Protein AF-A0A962C3I7-F1 (afdb_monomer_lite)

Radius of gyration: 15.63 Å; chains: 1; bounding box: 41×28×43 Å

Structure (mmCIF, N/CA/C/O backbone):
data_AF-A0A962C3I7-F1
#
_entry.id   AF-A0A962C3I7-F1
#
loop_
_atom_site.group_PDB
_atom_site.id
_atom_site.type_symbol
_atom_site.label_atom_id
_atom_site.label_alt_id
_atom_site.label_comp_id
_atom_site.label_asym_id
_atom_site.label_entity_id
_atom_site.label_seq_id
_atom_site.pdbx_PDB_ins_code
_atom_site.Cartn_x
_atom_site.Cartn_y
_atom_site.Cartn_z
_atom_site.occupancy
_atom_site.B_iso_or_equiv
_atom_site.auth_seq_id
_atom_site.auth_comp_id
_atom_site.auth_asym_id
_atom_site.auth_atom_id
_atom_site.pdbx_PDB_model_num
ATOM 1 N N . PRO A 1 1 ? 0.720 18.515 -6.076 1.00 86.88 1 PRO A N 1
ATOM 2 C CA . PRO A 1 1 ? -0.510 18.079 -5.364 1.00 86.88 1 PRO A CA 1
ATOM 3 C C . PRO A 1 1 ? -1.740 18.334 -6.248 1.00 86.88 1 PRO A C 1
ATOM 5 O O . PRO A 1 1 ? -1.757 19.368 -6.904 1.00 86.88 1 PRO A O 1
ATOM 8 N N . GLY A 1 2 ? -2.701 17.404 -6.329 1.00 96.62 2 GLY A N 1
ATOM 9 C CA . GLY A 1 2 ? -3.897 17.530 -7.190 1.00 96.62 2 GLY A CA 1
ATOM 10 C C . GLY A 1 2 ? -3.838 16.815 -8.553 1.00 96.62 2 GLY A C 1
ATOM 11 O O . GLY A 1 2 ? -4.833 16.791 -9.268 1.00 96.62 2 GLY A O 1
ATOM 12 N N . SER A 1 3 ? -2.706 16.205 -8.916 1.00 97.12 3 SER A N 1
ATOM 13 C CA . SER A 1 3 ? -2.566 15.411 -10.148 1.00 97.12 3 SER A CA 1
ATOM 14 C C . SER A 1 3 ? -3.185 14.014 -10.011 1.00 97.12 3 SER A C 1
ATOM 16 O O . SER A 1 3 ? -3.182 13.439 -8.923 1.00 97.12 3 SER A O 1
ATOM 18 N N . VAL A 1 4 ? -3.638 13.431 -11.127 1.00 97.69 4 VAL A N 1
ATOM 19 C CA . VAL A 1 4 ? -4.140 12.045 -11.198 1.00 97.69 4 VAL A CA 1
ATOM 20 C C . VAL A 1 4 ? -3.170 11.185 -12.004 1.00 97.69 4 VAL A C 1
ATOM 22 O O . VAL A 1 4 ? -2.726 11.584 -13.079 1.00 97.69 4 VAL A O 1
ATOM 25 N N . ILE A 1 5 ? -2.868 9.986 -11.504 1.00 97.88 5 ILE A N 1
ATOM 26 C CA . ILE A 1 5 ? -2.023 9.000 -12.182 1.00 97.88 5 ILE A CA 1
ATOM 27 C C . ILE A 1 5 ? -2.732 7.649 -12.245 1.00 97.88 5 ILE A C 1
ATOM 29 O O . ILE A 1 5 ? -3.338 7.196 -11.275 1.00 97.88 5 ILE A O 1
ATOM 33 N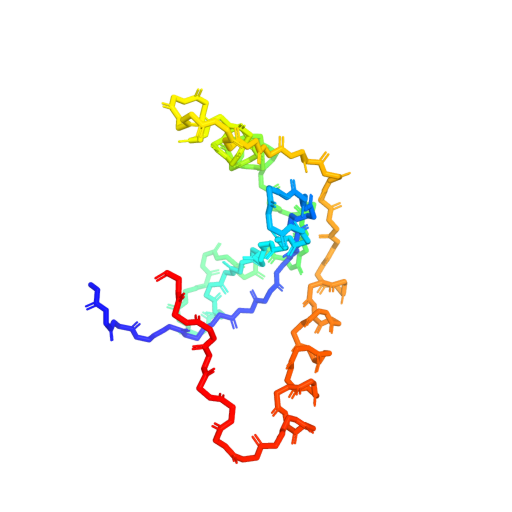 N . ARG A 1 6 ? -2.657 6.990 -13.406 1.00 98.25 6 ARG A N 1
ATOM 34 C CA . ARG A 1 6 ? -3.189 5.638 -13.574 1.00 98.25 6 ARG A CA 1
ATOM 35 C C . ARG A 1 6 ? -2.147 4.615 -13.133 1.00 98.25 6 ARG A C 1
ATOM 37 O O . ARG A 1 6 ? -1.119 4.449 -13.791 1.00 98.25 6 ARG A O 1
ATOM 44 N N . CYS A 1 7 ? -2.451 3.912 -12.051 1.00 98.50 7 CYS A N 1
ATOM 45 C CA . CYS A 1 7 ? -1.587 2.900 -11.451 1.00 98.50 7 CYS A CA 1
ATOM 46 C C . CYS A 1 7 ? -2.267 1.527 -11.409 1.00 98.50 7 CYS A C 1
ATOM 48 O O . CYS A 1 7 ? -3.465 1.403 -11.669 1.00 98.50 7 CYS A O 1
ATOM 50 N N . ARG A 1 8 ? -1.487 0.503 -11.064 1.00 98.25 8 ARG A N 1
ATOM 51 C CA . ARG A 1 8 ? -1.961 -0.838 -10.715 1.00 98.25 8 ARG A CA 1
ATOM 52 C C . ARG A 1 8 ? -1.414 -1.244 -9.340 1.00 98.25 8 ARG A C 1
ATOM 54 O O . ARG A 1 8 ? -0.258 -0.919 -9.057 1.00 98.25 8 ARG A O 1
ATOM 61 N N . PRO A 1 9 ? -2.211 -1.923 -8.499 1.00 98.62 9 PRO A N 1
ATOM 62 C CA . PRO A 1 9 ? -1.746 -2.402 -7.205 1.00 98.62 9 PRO A CA 1
ATOM 63 C C . PRO A 1 9 ? -0.753 -3.554 -7.385 1.00 98.62 9 PRO A C 1
ATOM 65 O O . PRO A 1 9 ? -0.932 -4.398 -8.265 1.00 98.62 9 PRO A O 1
ATOM 68 N N . VAL A 1 10 ? 0.273 -3.578 -6.540 1.00 98.69 10 VAL A N 1
ATOM 69 C CA . VAL A 1 10 ? 1.287 -4.645 -6.479 1.00 98.69 10 VAL A CA 1
ATOM 70 C C . VAL A 1 10 ? 1.352 -5.301 -5.105 1.00 98.69 10 VAL A C 1
ATOM 72 O O . VAL A 1 10 ? 1.907 -6.375 -4.982 1.00 98.69 10 VAL A O 1
ATOM 75 N N . GLY A 1 11 ? 0.747 -4.702 -4.083 1.00 98.69 11 GLY A N 1
ATOM 76 C CA . GLY A 1 11 ? 0.619 -5.301 -2.762 1.00 98.69 11 GLY A CA 1
ATOM 77 C C . GLY A 1 11 ? -0.038 -4.345 -1.783 1.00 98.69 11 GLY A C 1
ATOM 78 O O . GLY A 1 11 ? -0.468 -3.248 -2.157 1.00 98.69 11 GLY A O 1
ATOM 79 N N . VAL A 1 12 ? -0.139 -4.767 -0.530 1.00 98.69 12 VAL A N 1
ATOM 80 C CA . VAL A 1 12 ? -0.752 -3.984 0.543 1.00 98.69 12 VAL A CA 1
ATOM 81 C C . VAL A 1 12 ? 0.020 -4.180 1.843 1.00 98.69 12 VAL A C 1
ATOM 83 O O . VAL A 1 12 ? 0.357 -5.302 2.202 1.00 98.69 12 VAL A O 1
ATOM 86 N N . LEU A 1 13 ? 0.309 -3.084 2.543 1.00 98.56 13 LEU A N 1
ATOM 87 C CA . LEU A 1 13 ? 0.778 -3.115 3.927 1.00 98.56 13 LEU A CA 1
ATOM 88 C C . LEU A 1 13 ? -0.450 -3.160 4.834 1.00 98.56 13 LEU A C 1
ATOM 90 O O . LEU A 1 13 ? -1.249 -2.218 4.838 1.00 98.56 13 LEU A O 1
ATOM 94 N N . LYS A 1 14 ? -0.607 -4.248 5.582 1.00 98.19 14 LYS A N 1
ATOM 95 C CA . LYS A 1 14 ? -1.613 -4.377 6.631 1.00 98.19 14 LYS A CA 1
ATOM 96 C C . LYS A 1 14 ? -1.047 -3.798 7.921 1.00 98.19 14 LYS A C 1
ATOM 98 O O . LYS A 1 14 ? 0.058 -4.147 8.344 1.00 98.19 14 LYS A O 1
ATOM 103 N N . MET A 1 15 ? -1.793 -2.877 8.513 1.00 96.62 15 MET A N 1
ATOM 104 C CA . MET A 1 15 ? -1.469 -2.290 9.803 1.00 96.62 15 MET A CA 1
ATOM 105 C C . MET A 1 15 ? -2.743 -1.868 10.525 1.00 96.62 15 MET A C 1
ATOM 107 O O . MET A 1 15 ? -3.773 -1.611 9.895 1.00 96.62 15 MET A O 1
ATOM 111 N N . THR A 1 16 ? -2.633 -1.774 11.842 1.00 96.69 16 THR A N 1
ATOM 112 C CA . THR A 1 16 ? -3.665 -1.238 12.723 1.00 96.69 16 THR A CA 1
ATOM 113 C C . THR A 1 16 ? -3.081 -0.040 13.468 1.00 96.69 16 THR A C 1
ATOM 115 O O . THR A 1 16 ? -1.922 -0.079 13.887 1.00 96.69 16 THR A O 1
ATOM 118 N N . ASP A 1 17 ? -3.859 1.027 13.608 1.00 94.75 17 ASP A N 1
ATOM 119 C CA . ASP A 1 17 ? -3.512 2.213 14.386 1.00 94.75 17 ASP A CA 1
ATOM 120 C C . ASP A 1 17 ? -4.567 2.515 15.463 1.00 94.75 17 ASP A C 1
ATOM 122 O O . ASP A 1 17 ? -5.483 1.727 15.718 1.00 94.75 17 ASP A O 1
ATOM 126 N N . ASP A 1 18 ? -4.429 3.669 16.112 1.00 90.81 18 ASP A N 1
ATOM 127 C CA . ASP A 1 18 ? -5.330 4.160 17.152 1.00 90.81 18 ASP A CA 1
ATOM 128 C C . ASP A 1 18 ? -6.812 4.266 16.725 1.00 90.81 18 ASP A C 1
ATOM 130 O O . ASP A 1 18 ? -7.694 4.248 17.587 1.00 90.81 18 ASP A O 1
ATOM 134 N N . ALA A 1 19 ? -7.100 4.312 15.421 1.00 92.12 19 ALA A N 1
ATOM 135 C CA . ALA A 1 19 ? -8.445 4.377 14.854 1.00 92.12 19 ALA A CA 1
ATOM 136 C C . ALA A 1 19 ? -8.936 3.041 14.254 1.00 92.12 19 ALA A C 1
ATOM 138 O O . ALA A 1 19 ? -10.072 2.969 13.776 1.00 92.12 19 ALA A O 1
ATOM 139 N N . GLY A 1 20 ? -8.125 1.979 14.298 1.00 93.44 20 GLY A N 1
ATOM 140 C CA . GLY A 1 20 ? -8.462 0.651 13.786 1.00 93.44 20 GLY A CA 1
ATOM 141 C C . GLY A 1 20 ? -7.619 0.242 12.578 1.00 93.44 20 GLY A C 1
ATOM 142 O O . GLY A 1 20 ? -6.435 0.548 12.499 1.00 93.44 20 GLY A O 1
ATOM 143 N N . SER A 1 21 ? -8.209 -0.522 11.654 1.00 93.31 21 SER A N 1
ATOM 144 C CA . SER A 1 21 ? -7.482 -1.039 10.485 1.00 93.31 21 SER A CA 1
ATOM 145 C C . SER A 1 21 ? -7.138 0.082 9.496 1.00 93.31 21 SER A C 1
ATOM 147 O O . SER A 1 21 ? -8.021 0.836 9.086 1.00 93.31 21 SER A O 1
ATOM 149 N N . ASP A 1 22 ? -5.873 0.159 9.072 1.00 94.56 22 ASP A N 1
ATOM 150 C CA . ASP A 1 22 ? -5.356 1.220 8.198 1.00 94.56 22 ASP A CA 1
ATOM 151 C C . ASP A 1 22 ? -4.454 0.676 7.071 1.00 94.56 22 ASP A C 1
ATOM 153 O O . ASP A 1 22 ? -3.270 1.000 6.951 1.00 94.56 22 ASP A O 1
ATOM 157 N N . ALA A 1 23 ? -5.021 -0.164 6.204 1.00 96.19 23 ALA A N 1
ATOM 158 C CA . ALA A 1 23 ? -4.296 -0.765 5.085 1.00 96.19 23 ALA A CA 1
ATOM 159 C C . ALA A 1 23 ? -3.760 0.276 4.072 1.00 96.19 23 ALA A C 1
ATOM 161 O O . ALA A 1 23 ? -4.461 1.207 3.665 1.00 96.19 23 ALA A O 1
ATOM 162 N N . LYS A 1 24 ? -2.519 0.092 3.597 1.00 98.00 24 LYS A N 1
ATOM 163 C CA . LYS A 1 24 ? -1.873 0.953 2.584 1.00 98.00 24 LYS A CA 1
ATOM 164 C C . LYS A 1 24 ? -1.605 0.165 1.305 1.00 98.00 24 LYS A C 1
ATOM 166 O O . LYS A 1 24 ? -0.780 -0.744 1.301 1.00 98.00 24 LYS A O 1
ATOM 171 N N . ILE A 1 25 ? -2.264 0.527 0.204 1.00 98.56 25 ILE A N 1
ATOM 172 C CA . ILE A 1 25 ? -1.998 -0.076 -1.111 1.00 98.56 25 ILE A CA 1
ATOM 173 C C . ILE A 1 25 ? -0.664 0.439 -1.660 1.00 98.56 25 ILE A C 1
ATOM 175 O O . ILE A 1 25 ? -0.456 1.648 -1.765 1.00 98.56 25 ILE A O 1
ATOM 179 N N . ILE A 1 26 ? 0.200 -0.477 -2.093 1.00 98.38 26 ILE A N 1
ATOM 180 C CA . ILE A 1 26 ? 1.369 -0.165 -2.915 1.00 98.38 26 ILE A CA 1
ATOM 181 C C . ILE A 1 26 ? 0.980 -0.329 -4.373 1.00 98.38 26 ILE A C 1
ATOM 183 O O . ILE A 1 26 ? 0.428 -1.354 -4.780 1.00 98.38 26 ILE A O 1
ATOM 187 N N . ALA A 1 27 ? 1.270 0.691 -5.172 1.00 98.50 27 ALA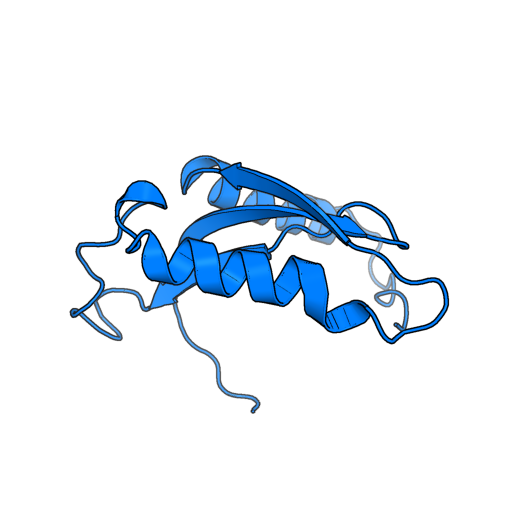 A N 1
ATOM 188 C CA . ALA A 1 27 ? 0.933 0.710 -6.580 1.00 98.50 27 ALA A CA 1
ATOM 189 C C . ALA A 1 27 ? 2.070 1.302 -7.407 1.00 98.50 27 ALA A C 1
ATOM 191 O O . ALA A 1 27 ? 2.784 2.201 -6.966 1.00 98.50 27 ALA A O 1
ATOM 192 N N . VAL A 1 28 ? 2.189 0.824 -8.641 1.00 98.44 28 VAL A N 1
ATOM 193 C CA . VAL A 1 28 ? 3.107 1.371 -9.643 1.00 98.44 28 VAL A CA 1
ATOM 194 C C . VAL A 1 28 ? 2.306 1.923 -10.825 1.00 98.44 28 VAL A C 1
ATOM 196 O O . VAL A 1 28 ? 1.209 1.419 -11.101 1.00 98.44 28 VAL A O 1
ATOM 199 N N . PRO A 1 29 ? 2.806 2.940 -11.547 1.00 98.56 29 PRO A N 1
ATOM 200 C CA . PRO A 1 29 ? 2.200 3.387 -12.796 1.00 98.56 29 PRO A CA 1
ATOM 201 C C . PRO A 1 29 ? 1.977 2.221 -13.766 1.00 98.56 29 PRO A C 1
ATOM 203 O O . PRO A 1 29 ? 2.780 1.287 -13.837 1.00 98.56 29 PRO A O 1
ATOM 206 N N . ILE A 1 30 ? 0.899 2.272 -14.549 1.00 98.38 30 ILE A N 1
ATOM 207 C CA . ILE A 1 30 ? 0.726 1.300 -15.637 1.00 98.38 30 ILE A CA 1
ATOM 208 C C . ILE A 1 30 ? 1.840 1.470 -16.682 1.00 98.38 30 ILE A C 1
ATOM 210 O O . ILE A 1 30 ? 2.345 2.575 -16.877 1.00 98.38 30 ILE A O 1
ATOM 214 N N . ALA A 1 31 ? 2.169 0.408 -17.422 1.00 97.69 31 ALA A N 1
ATOM 215 C CA . ALA A 1 31 ? 3.273 0.427 -18.390 1.00 97.69 31 ALA A CA 1
ATOM 216 C C . ALA A 1 31 ? 3.150 1.537 -19.457 1.00 97.69 31 ALA A C 1
ATOM 218 O O . ALA A 1 31 ? 4.158 2.095 -19.877 1.00 97.69 31 ALA A O 1
ATOM 219 N N . LYS A 1 32 ? 1.917 1.913 -19.841 1.00 98.19 32 LYS A N 1
ATOM 220 C CA . LYS A 1 32 ? 1.645 3.038 -20.759 1.00 98.19 32 LYS A CA 1
ATOM 221 C C . LYS A 1 32 ? 2.091 4.398 -20.200 1.00 98.19 32 LYS A C 1
ATOM 223 O O . LYS A 1 32 ? 2.397 5.295 -20.973 1.00 98.19 32 LYS A O 1
ATOM 228 N N . VAL A 1 33 ? 2.074 4.561 -18.877 1.00 97.94 33 VAL A N 1
ATOM 229 C CA . VAL A 1 33 ? 2.529 5.779 -18.190 1.00 97.94 33 VAL A CA 1
ATOM 230 C C . VAL A 1 33 ? 4.036 5.709 -17.956 1.00 97.94 33 VAL A C 1
ATOM 232 O O . VAL A 1 33 ? 4.739 6.674 -18.235 1.00 97.94 33 VAL A O 1
ATOM 235 N N . PHE A 1 34 ? 4.540 4.571 -17.470 1.00 98.12 34 PHE A N 1
ATOM 236 C CA . PHE A 1 34 ? 5.970 4.352 -17.268 1.00 98.12 34 PHE A CA 1
ATOM 237 C C . PHE A 1 34 ? 6.322 2.862 -17.355 1.00 98.12 34 PHE A C 1
ATOM 239 O O . PHE A 1 34 ? 5.938 2.064 -16.499 1.00 98.12 34 PHE A O 1
ATOM 246 N N . ALA A 1 35 ? 7.090 2.484 -18.379 1.00 97.75 35 ALA A N 1
ATOM 247 C CA . ALA A 1 35 ? 7.460 1.090 -18.628 1.00 97.75 35 ALA A CA 1
ATOM 248 C C . ALA A 1 35 ? 8.519 0.543 -17.652 1.00 97.75 35 ALA A C 1
ATOM 250 O O . ALA A 1 35 ? 8.636 -0.672 -17.508 1.00 97.75 35 ALA A O 1
ATOM 251 N N . GLY A 1 36 ? 9.254 1.408 -16.939 1.00 97.94 36 GLY A N 1
ATOM 252 C CA . GLY A 1 36 ? 10.331 0.987 -16.034 1.00 97.94 36 GLY A CA 1
ATOM 253 C C . GLY A 1 36 ? 9.872 0.086 -14.883 1.00 97.94 36 GLY A C 1
ATOM 254 O O . GLY A 1 36 ? 10.669 -0.698 -14.386 1.00 97.94 36 GLY A O 1
ATOM 255 N N . TYR A 1 37 ? 8.585 0.116 -14.518 1.00 98.00 37 TYR A N 1
ATOM 256 C CA . TYR A 1 37 ? 7.991 -0.776 -13.511 1.00 98.00 37 TYR A CA 1
ATOM 257 C C . TYR A 1 37 ? 7.102 -1.875 -14.104 1.00 98.00 37 TYR A C 1
ATOM 259 O O . TYR A 1 37 ? 6.327 -2.507 -13.386 1.00 98.00 37 TYR A O 1
ATOM 267 N N . ALA A 1 38 ? 7.181 -2.136 -15.412 1.00 97.69 38 ALA A N 1
ATOM 268 C CA . ALA A 1 38 ? 6.377 -3.181 -16.047 1.00 97.69 38 ALA A CA 1
ATOM 269 C C . ALA A 1 38 ? 6.647 -4.583 -15.466 1.00 97.69 38 ALA A C 1
ATOM 271 O O . ALA A 1 38 ? 5.755 -5.422 -15.485 1.00 97.69 38 ALA A O 1
ATOM 272 N N . HIS A 1 39 ? 7.834 -4.817 -14.904 1.00 97.88 39 HIS A N 1
ATOM 273 C CA . HIS A 1 39 ? 8.213 -6.083 -14.272 1.00 97.88 39 HIS A CA 1
ATOM 274 C C . HIS A 1 39 ? 7.667 -6.260 -12.842 1.00 97.88 39 HIS A C 1
ATOM 276 O O . HIS A 1 39 ? 7.592 -7.381 -12.358 1.00 97.88 39 HIS A O 1
ATOM 282 N N . VAL A 1 40 ? 7.255 -5.185 -12.160 1.00 98.44 40 VAL A N 1
ATOM 283 C CA . VAL A 1 40 ? 6.855 -5.235 -10.741 1.00 98.44 40 VAL A CA 1
ATOM 284 C C . VAL A 1 40 ? 5.398 -5.670 -10.617 1.00 98.44 40 VAL A C 1
ATOM 286 O O . VAL A 1 40 ? 4.525 -4.820 -10.497 1.00 98.44 40 VAL A O 1
ATOM 289 N N . GLN A 1 41 ? 5.072 -6.952 -10.761 1.00 98.19 41 GLN A N 1
ATOM 290 C CA . GLN A 1 41 ? 3.669 -7.413 -10.836 1.00 98.19 41 GLN A CA 1
ATOM 291 C C . GLN A 1 41 ? 3.041 -7.782 -9.488 1.00 98.19 41 GLN A C 1
ATOM 293 O O . GLN A 1 41 ? 1.818 -7.856 -9.385 1.00 98.19 41 GLN A O 1
ATOM 298 N N . ASP A 1 42 ? 3.871 -7.948 -8.466 1.00 98.69 42 ASP A N 1
ATOM 299 C CA . ASP A 1 42 ? 3.491 -8.389 -7.127 1.00 98.69 42 ASP A CA 1
ATOM 300 C C . ASP A 1 42 ? 4.499 -7.827 -6.108 1.00 98.69 42 ASP A C 1
ATOM 302 O O . ASP A 1 42 ? 5.471 -7.169 -6.497 1.00 98.69 42 ASP A O 1
ATOM 306 N N . ILE A 1 43 ? 4.239 -8.014 -4.820 1.00 98.31 43 ILE A N 1
ATOM 307 C CA . ILE A 1 43 ? 4.960 -7.371 -3.726 1.00 98.31 43 ILE A CA 1
ATOM 308 C C . ILE A 1 43 ? 6.387 -7.903 -3.601 1.00 98.31 43 ILE A C 1
ATOM 310 O O . ILE A 1 43 ? 7.292 -7.144 -3.276 1.00 98.31 43 ILE A O 1
ATOM 314 N N . ASP A 1 44 ? 6.605 -9.171 -3.941 1.00 98.06 44 ASP A N 1
ATOM 315 C CA . ASP A 1 44 ? 7.917 -9.825 -3.982 1.00 98.06 44 ASP A CA 1
ATOM 316 C C . ASP A 1 44 ? 8.813 -9.325 -5.129 1.00 98.06 44 ASP A C 1
ATOM 318 O O . ASP A 1 44 ? 10.035 -9.444 -5.065 1.00 98.06 44 ASP A O 1
ATOM 322 N N . HIS A 1 45 ? 8.228 -8.695 -6.151 1.00 98.44 45 HIS A N 1
ATOM 323 C CA . HIS A 1 45 ? 8.965 -7.994 -7.201 1.00 98.44 45 HIS A CA 1
ATOM 324 C C . HIS A 1 45 ? 9.406 -6.584 -6.781 1.00 98.44 45 HIS A C 1
ATOM 326 O O . HIS A 1 45 ? 10.179 -5.938 -7.495 1.00 98.44 45 HIS A O 1
ATOM 332 N N . VAL A 1 46 ? 8.902 -6.064 -5.658 1.00 97.88 46 VAL A N 1
ATOM 333 C CA . VAL A 1 46 ? 9.384 -4.808 -5.083 1.00 97.88 46 VAL A CA 1
ATOM 334 C C . VAL A 1 46 ? 10.676 -5.103 -4.331 1.00 97.88 46 VAL A C 1
ATOM 336 O O . VAL A 1 46 ? 10.744 -6.021 -3.522 1.00 97.88 46 VAL A O 1
ATOM 339 N N . SER A 1 47 ? 11.710 -4.294 -4.572 1.00 97.12 47 SER A N 1
ATOM 340 C CA . SER A 1 47 ? 12.977 -4.409 -3.845 1.00 97.12 47 SER A CA 1
ATOM 341 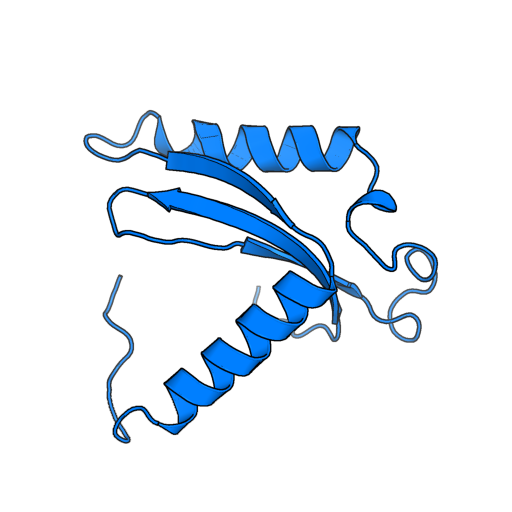C C . SER A 1 47 ? 12.734 -4.464 -2.326 1.00 97.12 47 SER A C 1
ATOM 343 O O . SER A 1 47 ? 12.152 -3.511 -1.794 1.00 97.12 47 SER A O 1
ATOM 345 N N . PRO A 1 48 ? 13.254 -5.477 -1.606 1.00 97.31 48 PRO A N 1
ATOM 346 C CA . PRO A 1 48 ? 13.088 -5.603 -0.156 1.00 97.31 48 PRO A CA 1
ATOM 347 C C . PRO A 1 48 ? 13.504 -4.344 0.610 1.00 97.31 48 PRO A C 1
ATOM 349 O O . PRO A 1 48 ? 12.784 -3.892 1.493 1.00 97.31 48 PRO A O 1
ATOM 352 N N . HIS A 1 49 ? 14.579 -3.679 0.170 1.00 97.88 49 HIS A N 1
ATOM 353 C CA . HIS A 1 49 ? 15.023 -2.403 0.740 1.00 97.88 49 HIS A CA 1
ATOM 354 C C . HIS A 1 49 ? 13.938 -1.306 0.727 1.00 97.88 49 HIS A C 1
ATOM 356 O O . HIS A 1 49 ? 13.860 -0.487 1.641 1.00 97.88 49 HIS A O 1
ATOM 362 N N . TRP A 1 50 ? 13.086 -1.262 -0.304 1.00 97.56 50 TRP A N 1
ATOM 363 C CA . TRP A 1 50 ? 11.976 -0.308 -0.352 1.00 97.56 50 TRP A CA 1
ATOM 364 C C . TRP A 1 50 ? 10.843 -0.715 0.586 1.00 97.56 50 TRP A C 1
ATOM 366 O O . TRP A 1 50 ? 10.282 0.156 1.247 1.00 97.56 50 TRP A O 1
ATOM 376 N N . LEU A 1 51 ? 10.540 -2.012 0.683 1.00 98.12 51 LEU A N 1
ATOM 377 C CA . LEU A 1 51 ? 9.541 -2.526 1.621 1.00 98.12 51 LEU A CA 1
ATOM 378 C C . LEU A 1 51 ? 9.938 -2.229 3.071 1.00 98.12 51 LEU A C 1
ATOM 380 O O . LEU A 1 51 ? 9.129 -1.701 3.827 1.00 98.12 51 LEU A O 1
ATOM 384 N N . GLU A 1 52 ? 11.196 -2.469 3.437 1.00 97.81 52 GLU A N 1
ATOM 385 C CA . GLU A 1 52 ? 11.739 -2.146 4.762 1.00 97.81 52 GLU A CA 1
ATOM 386 C C . GLU A 1 52 ? 11.615 -0.653 5.077 1.00 97.81 52 GLU A C 1
ATOM 388 O O . GLU A 1 52 ? 11.121 -0.278 6.137 1.00 97.81 52 GLU A O 1
ATOM 393 N N . ARG A 1 53 ? 11.996 0.222 4.137 1.00 98.06 53 ARG A N 1
ATOM 394 C CA . ARG A 1 53 ? 11.915 1.678 4.331 1.00 98.06 53 ARG A CA 1
ATOM 395 C C . ARG A 1 53 ? 10.486 2.182 4.477 1.00 98.06 53 ARG A C 1
ATOM 397 O O . ARG A 1 53 ? 10.242 3.067 5.295 1.00 98.06 53 ARG A O 1
ATOM 404 N N . ILE A 1 54 ? 9.556 1.658 3.680 1.00 98.12 54 ILE A N 1
ATOM 405 C CA . ILE A 1 54 ? 8.138 2.028 3.769 1.00 98.12 54 ILE A CA 1
ATOM 406 C C . ILE A 1 54 ? 7.547 1.524 5.089 1.00 98.12 54 ILE A C 1
ATOM 408 O O . ILE A 1 54 ? 6.851 2.285 5.757 1.00 98.12 54 ILE A O 1
ATOM 412 N N . GLY A 1 55 ? 7.854 0.282 5.480 1.00 97.19 55 GLY A N 1
ATOM 413 C CA . GLY A 1 55 ? 7.441 -0.289 6.761 1.00 97.19 55 GLY A CA 1
ATOM 414 C C . GLY A 1 55 ? 7.934 0.558 7.932 1.00 97.19 55 GLY A C 1
ATOM 415 O O . GLY A 1 55 ? 7.123 1.112 8.664 1.00 97.19 55 GLY A O 1
ATOM 416 N N . HIS A 1 56 ? 9.247 0.778 8.024 1.00 97.44 56 HIS A N 1
ATOM 417 C CA . HIS A 1 56 ? 9.855 1.602 9.070 1.00 97.44 56 HIS A CA 1
ATOM 418 C C . HIS A 1 56 ? 9.257 3.015 9.129 1.00 97.44 56 HIS A C 1
ATOM 420 O O . HIS A 1 56 ? 9.048 3.566 10.207 1.00 97.44 56 HIS A O 1
ATOM 426 N N . PHE A 1 57 ? 8.969 3.637 7.980 1.00 98.00 57 PHE A N 1
ATOM 427 C CA . PHE A 1 57 ? 8.306 4.940 7.971 1.00 98.00 57 PHE A CA 1
ATOM 428 C C . PHE A 1 57 ? 6.943 4.887 8.675 1.00 98.00 57 PHE A C 1
ATOM 430 O O . PHE A 1 57 ? 6.690 5.703 9.557 1.00 98.00 57 PHE A O 1
ATOM 437 N N . PHE A 1 58 ? 6.076 3.935 8.317 1.00 96.88 58 PHE A N 1
ATOM 438 C CA . PHE A 1 58 ? 4.746 3.836 8.924 1.00 96.88 58 PHE A CA 1
ATOM 439 C C . PHE A 1 58 ? 4.774 3.383 10.383 1.00 96.88 58 PHE A C 1
ATOM 441 O O . PHE A 1 58 ? 3.907 3.801 11.144 1.00 96.88 58 PHE A O 1
ATOM 448 N N . GLU A 1 59 ? 5.761 2.584 10.775 1.00 95.25 59 GLU A N 1
ATOM 449 C CA . GLU A 1 59 ? 5.950 2.174 12.166 1.00 95.25 59 GLU A CA 1
ATOM 450 C C . GLU A 1 59 ? 6.272 3.367 13.075 1.00 95.25 59 GLU A C 1
ATOM 452 O O . GLU A 1 59 ? 5.720 3.455 14.165 1.00 95.25 59 GLU A O 1
ATOM 457 N N . HIS A 1 60 ? 7.077 4.323 12.595 1.00 95.88 60 HIS A N 1
ATOM 458 C CA . HIS A 1 60 ? 7.652 5.372 13.445 1.00 95.88 60 HIS A CA 1
ATOM 459 C C . HIS A 1 60 ? 7.106 6.790 13.229 1.00 95.88 60 HIS A C 1
ATOM 461 O O . HIS A 1 60 ? 7.336 7.669 14.062 1.00 95.88 60 HIS A O 1
ATOM 467 N N . TYR A 1 61 ? 6.395 7.086 12.130 1.00 95.88 61 TYR A N 1
ATOM 468 C CA . TYR A 1 61 ? 6.035 8.484 11.812 1.00 95.88 61 TYR A CA 1
ATOM 469 C C . TYR A 1 61 ? 5.131 9.165 12.855 1.00 95.88 61 TYR A C 1
ATOM 471 O O . TYR A 1 61 ? 5.064 10.393 12.878 1.00 95.88 61 TYR A O 1
ATOM 479 N N . LYS A 1 62 ? 4.459 8.382 13.7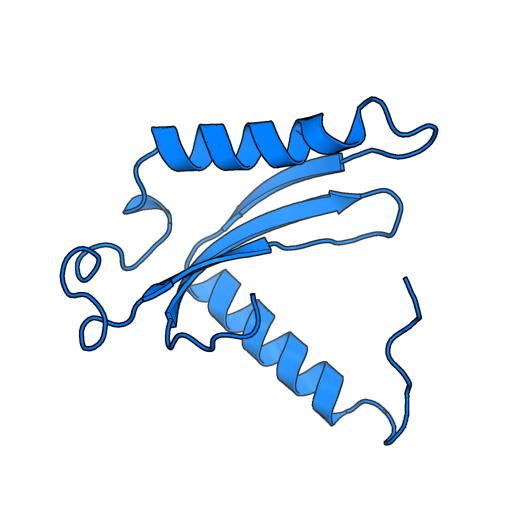08 1.00 93.56 62 LYS A N 1
ATOM 480 C CA . LYS A 1 62 ? 3.564 8.845 14.779 1.00 93.56 62 LYS A CA 1
ATOM 481 C C . LYS A 1 62 ? 4.198 8.802 16.178 1.00 93.56 62 LYS A C 1
ATOM 483 O O . LYS A 1 62 ? 3.521 9.178 17.128 1.00 93.56 62 LYS A O 1
ATOM 488 N N . ASP A 1 63 ? 5.463 8.404 16.340 1.00 94.31 63 ASP A N 1
ATOM 489 C CA . ASP A 1 63 ? 6.073 8.148 17.664 1.00 94.31 63 ASP A CA 1
ATOM 490 C C . ASP A 1 63 ? 6.044 9.355 18.618 1.00 94.31 63 ASP A C 1
ATOM 492 O O . ASP A 1 63 ? 6.013 9.204 19.839 1.00 94.31 63 ASP A O 1
ATOM 496 N N . LEU A 1 64 ? 6.039 10.572 18.069 1.00 95.56 64 LEU A N 1
ATOM 497 C CA . LEU A 1 64 ? 5.998 11.816 18.844 1.00 95.56 64 LEU A CA 1
ATOM 498 C C . LEU A 1 64 ? 4.577 12.385 19.006 1.00 95.56 64 LEU A C 1
ATOM 500 O O . LEU A 1 64 ? 4.390 13.417 19.655 1.00 95.56 64 LEU A O 1
ATOM 504 N N . GLU A 1 65 ? 3.564 11.729 18.441 1.00 94.50 65 GLU A N 1
ATOM 505 C CA . GLU A 1 65 ? 2.162 12.116 18.570 1.00 94.50 65 GLU A CA 1
ATOM 506 C C . GLU A 1 65 ? 1.541 11.441 19.801 1.00 94.50 65 GLU A C 1
ATOM 508 O O . GLU A 1 65 ? 1.290 10.237 19.835 1.00 94.50 65 GLU A O 1
ATOM 513 N N . LYS A 1 66 ? 1.271 12.232 20.847 1.00 94.19 66 LYS A N 1
ATOM 514 C CA . LYS A 1 66 ? 0.774 11.719 22.131 1.00 94.19 66 LYS A CA 1
ATOM 515 C C . LYS A 1 66 ? -0.508 10.894 21.957 1.00 94.19 66 LYS A C 1
ATOM 517 O O . LYS A 1 66 ? -1.541 11.426 21.559 1.00 94.19 66 LYS A O 1
ATOM 522 N N . GLY A 1 67 ? -0.448 9.624 22.355 1.00 92.56 67 GLY A N 1
ATOM 523 C CA . GLY A 1 67 ? -1.589 8.704 22.336 1.00 92.56 67 GLY A CA 1
ATOM 524 C C . GLY A 1 67 ? -1.806 7.978 21.007 1.00 92.56 67 GLY A C 1
ATOM 525 O O . GLY A 1 67 ? -2.705 7.144 20.941 1.00 92.56 67 GLY A O 1
ATOM 526 N N . LYS A 1 68 ? -0.990 8.248 19.980 1.00 95.25 68 LYS A N 1
ATOM 527 C CA . LYS A 1 68 ? -1.031 7.516 18.713 1.00 95.25 68 LYS A CA 1
ATOM 528 C C . LYS A 1 68 ? -0.017 6.383 18.698 1.00 95.25 68 LYS A C 1
ATOM 530 O O . LYS A 1 68 ? 1.020 6.449 19.349 1.00 95.25 68 LYS A O 1
ATOM 535 N N . TRP A 1 69 ? -0.342 5.341 17.948 1.00 93.94 69 TRP A N 1
ATOM 536 C CA . TRP A 1 69 ? 0.504 4.171 17.759 1.00 93.94 69 TRP A CA 1
ATOM 537 C C . TRP A 1 69 ? 0.194 3.536 16.407 1.00 93.94 69 TRP A C 1
ATOM 539 O O . TRP A 1 69 ? -0.864 3.776 15.824 1.00 93.94 69 TRP A O 1
ATOM 549 N N . VAL A 1 70 ? 1.124 2.724 15.914 1.00 95.88 70 VAL A N 1
ATOM 550 C CA . VAL A 1 70 ? 0.945 1.898 14.720 1.00 95.88 70 VAL A CA 1
ATOM 551 C C . VAL A 1 70 ? 1.479 0.505 15.020 1.00 95.88 70 VAL A C 1
ATOM 553 O O . VAL A 1 70 ? 2.494 0.351 15.694 1.00 95.88 70 VAL A O 1
ATOM 556 N N . LYS A 1 71 ? 0.791 -0.519 14.521 1.00 95.38 71 LYS A N 1
ATOM 557 C CA . LYS A 1 71 ? 1.255 -1.903 14.526 1.00 95.38 71 LYS A CA 1
ATOM 558 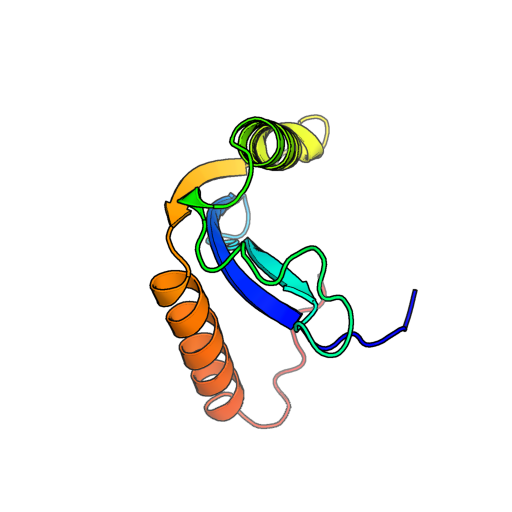C C . LYS A 1 71 ? 1.217 -2.451 13.109 1.00 95.38 71 LYS A C 1
ATOM 560 O O . LYS A 1 71 ? 0.140 -2.567 12.525 1.00 95.38 71 LYS A O 1
ATOM 565 N N . ILE A 1 72 ? 2.379 -2.826 12.582 1.00 96.75 72 ILE A N 1
ATOM 566 C CA . ILE A 1 72 ? 2.482 -3.516 11.295 1.00 96.75 72 ILE A CA 1
ATOM 567 C C . ILE A 1 72 ? 2.066 -4.979 11.471 1.00 96.75 72 ILE A C 1
ATOM 569 O O . ILE A 1 72 ? 2.567 -5.683 12.346 1.00 96.75 72 ILE A O 1
ATOM 573 N N . GLU A 1 73 ? 1.144 -5.433 10.628 1.00 97.06 73 GLU A N 1
ATOM 574 C CA . GLU A 1 73 ? 0.707 -6.832 10.549 1.00 97.06 73 GLU A CA 1
ATOM 575 C C . GLU A 1 73 ? 1.472 -7.585 9.457 1.00 97.06 73 GLU A C 1
ATOM 577 O O . GLU A 1 73 ? 1.748 -8.773 9.604 1.00 97.06 73 GLU A O 1
ATOM 582 N N . GLY A 1 74 ? 1.869 -6.883 8.391 1.00 97.00 74 GLY A N 1
ATOM 583 C CA . GLY A 1 74 ? 2.753 -7.409 7.357 1.00 97.00 74 GLY A CA 1
ATOM 584 C C . GLY A 1 74 ? 2.375 -6.970 5.948 1.00 97.00 74 GLY A C 1
ATOM 585 O O . GLY A 1 74 ? 1.466 -6.168 5.732 1.00 97.00 74 GLY A O 1
ATOM 586 N N . TRP A 1 75 ? 3.107 -7.510 4.980 1.00 98.44 75 TRP A N 1
ATOM 587 C CA . TRP A 1 75 ? 2.862 -7.309 3.557 1.00 98.44 75 TRP A CA 1
ATOM 588 C C . TRP A 1 75 ? 1.996 -8.437 2.997 1.00 98.44 75 TRP A C 1
ATOM 590 O O . TRP A 1 75 ? 2.281 -9.609 3.231 1.00 98.44 75 TRP A O 1
ATOM 600 N N . GLU A 1 76 ? 0.987 -8.092 2.201 1.00 98.62 76 GLU A N 1
ATOM 601 C CA . GLU A 1 76 ? 0.234 -9.044 1.382 1.00 98.62 76 GLU A CA 1
ATOM 602 C C . GLU A 1 76 ? 0.375 -8.717 -0.112 1.00 98.62 76 GLU A C 1
ATOM 604 O O . GLU A 1 76 ? 0.735 -7.604 -0.514 1.00 98.62 76 GLU A O 1
ATOM 609 N N . ASN A 1 77 ? 0.088 -9.721 -0.937 1.00 98.69 77 ASN A N 1
ATOM 610 C CA . ASN A 1 77 ? 0.322 -9.716 -2.376 1.00 98.69 77 ASN A CA 1
ATOM 611 C C . ASN A 1 77 ? -0.660 -8.833 -3.171 1.00 98.69 77 ASN A C 1
ATOM 613 O O . ASN A 1 77 ? -1.615 -8.243 -2.648 1.00 98.69 77 ASN A O 1
ATOM 617 N N . ALA A 1 78 ? -0.439 -8.759 -4.481 1.00 98.62 78 ALA A N 1
ATOM 618 C CA . ALA A 1 78 ? -1.256 -7.963 -5.388 1.00 98.62 78 ALA A CA 1
ATOM 619 C C . ALA A 1 78 ? -2.731 -8.406 -5.436 1.00 98.62 78 ALA A C 1
ATOM 621 O O . ALA A 1 78 ? -3.604 -7.564 -5.659 1.00 98.62 78 ALA A O 1
ATOM 622 N N . GLU A 1 79 ? -3.031 -9.693 -5.226 1.00 98.69 79 GLU A N 1
ATOM 623 C CA . GLU A 1 79 ? -4.415 -10.189 -5.153 1.00 98.69 79 GLU A CA 1
ATOM 624 C C . GLU A 1 79 ? -5.146 -9.664 -3.919 1.00 98.69 79 GLU A C 1
ATOM 626 O O . GLU A 1 79 ? -6.269 -9.166 -4.025 1.00 98.69 79 GLU A O 1
ATOM 631 N N . ALA A 1 80 ? -4.505 -9.705 -2.752 1.00 98.62 80 ALA A N 1
ATOM 632 C CA . ALA A 1 80 ? -5.076 -9.143 -1.536 1.00 98.62 80 ALA A CA 1
ATOM 633 C C . ALA A 1 80 ? -5.318 -7.631 -1.668 1.00 98.62 80 ALA A C 1
ATOM 635 O O . ALA A 1 80 ? -6.376 -7.132 -1.280 1.00 98.62 80 ALA A O 1
ATOM 636 N N . ALA A 1 81 ? -4.390 -6.914 -2.308 1.00 98.69 81 ALA A N 1
ATOM 637 C CA . ALA A 1 81 ? -4.544 -5.496 -2.619 1.00 98.69 81 ALA A CA 1
ATOM 638 C C . ALA A 1 81 ? -5.728 -5.222 -3.568 1.00 98.69 81 ALA A C 1
ATOM 640 O O . ALA A 1 81 ? -6.499 -4.288 -3.345 1.00 98.69 81 ALA A O 1
ATOM 641 N N . ARG A 1 82 ? -5.911 -6.044 -4.614 1.00 98.56 82 ARG A N 1
ATOM 642 C CA . ARG A 1 82 ? -7.077 -5.963 -5.514 1.00 98.56 82 ARG A CA 1
ATOM 643 C C . ARG A 1 82 ? -8.383 -6.196 -4.765 1.00 98.56 82 ARG A C 1
ATOM 645 O O . ARG A 1 82 ? -9.325 -5.432 -4.963 1.00 98.56 82 ARG A O 1
ATOM 652 N N . ARG A 1 83 ? -8.428 -7.214 -3.902 1.00 98.56 83 ARG A N 1
ATOM 653 C CA . ARG A 1 83 ? -9.603 -7.525 -3.082 1.0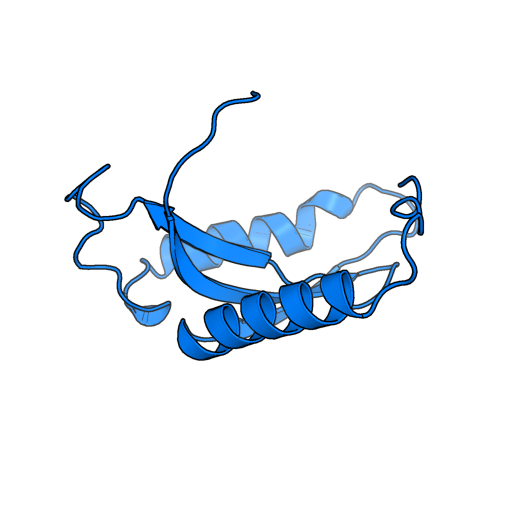0 98.56 83 ARG A CA 1
ATOM 654 C C . ARG A 1 83 ? -9.969 -6.358 -2.169 1.00 98.56 83 ARG A C 1
ATOM 656 O O . ARG A 1 83 ? -11.108 -5.916 -2.211 1.00 98.56 83 ARG A O 1
ATOM 663 N N . GLU A 1 84 ? -9.000 -5.776 -1.461 1.00 98.12 84 GLU A N 1
ATOM 664 C CA . GLU A 1 84 ? -9.237 -4.604 -0.602 1.00 98.12 84 GLU A CA 1
ATOM 665 C C . GLU A 1 84 ? -9.839 -3.418 -1.376 1.00 98.12 84 GLU A C 1
ATOM 667 O O . GLU A 1 84 ? -10.748 -2.744 -0.887 1.00 98.12 84 GLU A O 1
ATOM 672 N N . ILE A 1 85 ? -9.371 -3.173 -2.605 1.00 98.12 85 ILE A N 1
ATOM 673 C CA . ILE A 1 85 ? -9.914 -2.120 -3.475 1.00 98.12 85 ILE A CA 1
ATOM 674 C C . ILE A 1 85 ? -11.364 -2.427 -3.863 1.00 98.12 85 ILE A C 1
ATOM 676 O O . ILE A 1 85 ? -12.220 -1.552 -3.742 1.00 98.12 85 ILE A O 1
ATOM 680 N N . VAL A 1 86 ? -11.649 -3.646 -4.329 1.00 98.31 86 VAL A N 1
ATOM 681 C CA . VAL A 1 86 ? -13.001 -4.053 -4.746 1.00 98.31 86 VAL A CA 1
ATOM 682 C C . VAL A 1 86 ? -13.972 -3.998 -3.568 1.00 98.31 86 VAL A C 1
ATOM 684 O O . VAL A 1 86 ? -15.050 -3.419 -3.701 1.00 98.31 86 VAL A O 1
ATOM 687 N N . ASP A 1 87 ? -13.572 -4.503 -2.404 1.00 97.19 87 ASP A N 1
ATOM 688 C CA . ASP A 1 87 ? -14.388 -4.476 -1.191 1.00 97.19 87 ASP A CA 1
ATOM 689 C C . ASP A 1 87 ? -14.642 -3.035 -0.730 1.00 97.19 87 ASP A C 1
ATOM 691 O O . ASP A 1 87 ? -15.756 -2.688 -0.339 1.00 97.19 87 ASP A O 1
ATOM 695 N N . SER A 1 88 ? -13.637 -2.158 -0.826 1.00 95.94 88 SER A N 1
ATOM 696 C CA . SER A 1 88 ? -13.788 -0.729 -0.527 1.00 95.94 88 SER A CA 1
ATOM 697 C C . SER A 1 88 ? -14.761 -0.033 -1.477 1.00 95.94 88 SER A C 1
ATOM 699 O O . SER A 1 88 ? -15.583 0.768 -1.029 1.00 95.94 88 SER A O 1
ATOM 701 N N . ILE A 1 89 ? -14.711 -0.356 -2.774 1.00 96.81 89 ILE A N 1
ATOM 702 C CA . ILE A 1 89 ? -15.666 0.148 -3.770 1.00 96.81 89 ILE A CA 1
ATOM 703 C C . ILE A 1 89 ? -17.080 -0.340 -3.439 1.00 96.81 89 ILE A C 1
ATOM 705 O O . ILE A 1 89 ? -18.006 0.469 -3.427 1.00 96.81 89 ILE A O 1
ATOM 709 N N . ALA A 1 90 ? -17.250 -1.625 -3.117 1.00 96.75 90 ALA A N 1
ATOM 710 C CA . ALA A 1 90 ? -18.545 -2.191 -2.747 1.00 96.75 90 ALA A CA 1
ATOM 711 C C . ALA A 1 90 ? -19.115 -1.536 -1.478 1.00 96.75 90 ALA A C 1
ATOM 713 O O . ALA A 1 90 ? -20.278 -1.134 -1.464 1.00 96.75 90 ALA A O 1
ATOM 714 N N . ARG A 1 91 ? -18.290 -1.344 -0.436 1.00 95.75 91 ARG A N 1
ATOM 715 C CA . ARG A 1 91 ? -18.677 -0.619 0.789 1.00 95.75 91 ARG A CA 1
ATOM 716 C C . ARG A 1 91 ? -19.107 0.813 0.490 1.00 95.75 91 ARG A C 1
ATOM 718 O O . ARG A 1 91 ? -20.113 1.264 1.025 1.00 95.75 91 ARG A O 1
ATOM 725 N N . TYR A 1 92 ? -18.372 1.516 -0.371 1.00 94.62 92 TYR A N 1
ATOM 726 C CA . TYR A 1 92 ? -18.726 2.873 -0.781 1.00 94.62 92 TYR A CA 1
ATOM 727 C C . TYR A 1 92 ? -20.062 2.918 -1.535 1.00 94.62 92 TYR A C 1
ATOM 729 O O . TYR A 1 92 ? -20.884 3.785 -1.264 1.00 94.62 92 TYR A O 1
ATOM 737 N N . GLN A 1 93 ? -20.306 1.972 -2.445 1.00 94.25 93 GLN A N 1
ATOM 738 C CA . GLN A 1 93 ? -21.555 1.886 -3.212 1.00 94.25 93 GLN A CA 1
ATOM 739 C C . GLN A 1 93 ? -22.766 1.500 -2.353 1.00 94.25 93 GLN A C 1
ATOM 741 O O . GLN A 1 93 ? -23.873 1.957 -2.624 1.00 94.25 93 GLN A O 1
ATOM 746 N N . ALA A 1 94 ? -22.565 0.666 -1.332 1.00 94.25 94 ALA A N 1
ATOM 747 C CA . ALA A 1 94 ? -23.605 0.272 -0.385 1.00 94.25 94 ALA A CA 1
ATOM 748 C C . ALA A 1 94 ? -23.873 1.336 0.694 1.00 94.25 94 ALA A C 1
ATOM 750 O O . ALA A 1 94 ? -24.884 1.259 1.394 1.00 94.25 94 ALA A O 1
ATOM 751 N N . ALA A 1 95 ? -22.976 2.313 0.857 1.00 90.75 95 ALA A N 1
ATOM 752 C CA . ALA A 1 95 ? -23.160 3.381 1.823 1.00 90.75 95 ALA A CA 1
ATOM 753 C C . ALA A 1 95 ? -24.347 4.276 1.412 1.00 90.75 95 ALA A C 1
ATOM 755 O O . ALA A 1 95 ? -24.512 4.579 0.227 1.00 90.75 95 ALA A O 1
ATOM 756 N N . PRO A 1 96 ? -25.166 4.748 2.369 1.00 86.44 96 PRO A N 1
ATOM 757 C CA . PRO A 1 96 ? -26.239 5.689 2.074 1.00 86.44 96 PRO A CA 1
ATOM 758 C C . PRO A 1 96 ? -25.692 6.922 1.347 1.00 86.44 96 PRO A C 1
ATOM 760 O O . PRO A 1 96 ? -24.684 7.503 1.767 1.00 86.44 96 PRO A O 1
ATOM 763 N N . ALA A 1 97 ? -26.367 7.339 0.271 1.00 69.25 97 ALA A N 1
ATOM 764 C CA . ALA A 1 97 ? -26.028 8.570 -0.432 1.00 69.25 97 ALA A CA 1
ATOM 765 C C . ALA A 1 97 ? -26.002 9.727 0.583 1.00 69.25 97 ALA A C 1
ATOM 767 O O . ALA A 1 97 ? -26.997 9.979 1.257 1.00 69.25 97 ALA A O 1
ATOM 768 N N . HIS A 1 98 ? -24.849 10.398 0.696 1.00 54.53 98 HIS A N 1
ATOM 769 C CA . HIS A 1 98 ? -24.542 11.486 1.642 1.00 54.53 98 HIS A CA 1
ATOM 770 C C . HIS A 1 98 ? -24.021 11.117 3.040 1.00 54.53 98 HIS A C 1
ATOM 772 O O . HIS A 1 98 ? -23.986 11.989 3.911 1.00 54.53 98 HIS A O 1
ATOM 778 N N . ALA A 1 99 ? -23.485 9.914 3.261 1.00 56.34 99 ALA A N 1
ATOM 779 C CA . ALA A 1 99 ? -22.521 9.747 4.349 1.00 56.34 99 ALA A CA 1
ATOM 780 C C . ALA A 1 99 ? -21.266 10.581 4.025 1.00 56.34 99 ALA A C 1
ATOM 782 O O . ALA A 1 99 ? -20.377 10.153 3.287 1.00 56.34 99 ALA A O 1
ATOM 783 N N . LYS A 1 100 ? -21.228 11.824 4.521 1.00 51.75 100 LYS A N 1
ATOM 784 C CA . LYS A 1 100 ? -20.028 12.666 4.519 1.00 51.75 100 LYS A CA 1
ATOM 785 C C . LYS A 1 100 ? -18.899 11.793 5.090 1.00 51.75 100 LYS A C 1
ATOM 787 O O . LYS A 1 100 ? -19.106 11.244 6.175 1.00 51.75 100 LYS A O 1
ATOM 792 N N . PRO A 1 101 ? -17.760 11.606 4.395 1.00 53.28 101 PRO A N 1
ATOM 793 C CA . PRO A 1 101 ? -16.650 10.882 4.997 1.00 53.28 101 PRO A CA 1
ATOM 794 C C . PRO A 1 101 ? -16.353 11.544 6.348 1.00 53.28 101 PRO A C 1
ATOM 796 O O . PRO A 1 101 ? -16.384 12.781 6.403 1.00 53.28 101 PRO A O 1
ATOM 799 N N . PRO A 1 102 ? -16.167 10.768 7.434 1.00 51.38 102 PRO A N 1
ATOM 800 C CA . PRO A 1 102 ? -15.904 11.342 8.743 1.00 51.38 102 PRO A CA 1
ATOM 801 C C . PRO A 1 102 ? -14.753 12.332 8.591 1.00 51.38 102 PRO A C 1
ATOM 803 O O . PRO A 1 102 ? -13.710 12.004 8.020 1.00 51.38 102 PRO A O 1
ATOM 806 N N . SER A 1 103 ? -14.996 13.576 9.005 1.00 49.94 103 SER A N 1
ATOM 807 C CA . SER A 1 103 ? -13.951 14.587 9.061 1.00 49.94 103 SER A CA 1
ATOM 808 C C . SER A 1 103 ? -12.862 14.045 9.977 1.00 49.94 103 SER A C 1
ATOM 810 O O . SER A 1 103 ? -13.123 13.839 11.163 1.00 49.94 103 SER A O 1
ATOM 812 N N . ARG A 1 104 ? -11.700 13.751 9.392 1.00 44.41 104 ARG A N 1
ATOM 813 C CA . ARG A 1 104 ? -10.463 13.557 10.147 1.00 44.41 104 ARG A CA 1
ATOM 814 C C . ARG A 1 104 ? -10.130 14.822 10.925 1.00 44.41 104 ARG A C 1
ATOM 816 O O . ARG A 1 104 ? -10.414 15.917 10.383 1.00 44.41 104 ARG A O 1
#

Sequence (104 aa):
PGSVIRCRPVGVLKMTDDAGSDAKIIAVPIAKVFAGYAHVQDIDHVSPHWLERIGHFFEHYKDLEKGKWVKIEGWENAEAARREIVDSIARYQAAPAHAKPPSR

Secondary structure (DSSP, 8-state):
------EEEEEEEEEEETTEE--EEEEEE-TTT-GGGTT--SGGGS-HHHHHHHHHHHHHTTTTSTT--EEEEEEEEHHHHHHHHHHHHHHHHHSPTT-PPP--

Foldseek 3Di:
DPDDAAWAFAKWWWKAKPVGTDIDTDIDGDCVVPVPCVVRNKPVSPDVVVVVVVVVCQQPVCVPPPPMGMDTPGMGMRVVSVVVVVVVVVVVVPDPPPPPPPDD

pLDDT: mean 93.45, std 11.8, range [44.41, 98.69]